Protein AF-A0A1C5S7Z3-F1 (afdb_monomer_lite)

pLDDT: mean 87.0, std 12.88, range [43.62, 97.75]

Radius of gyrat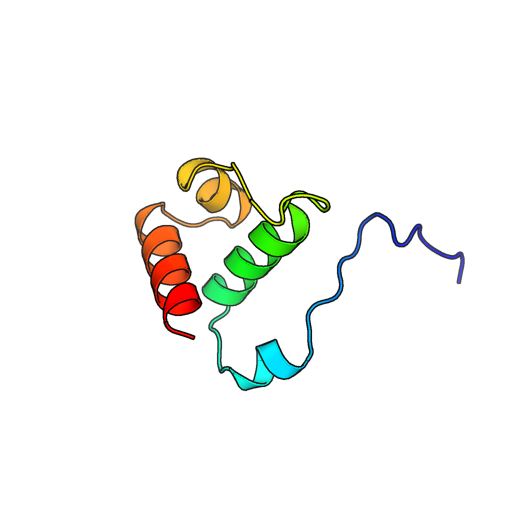ion: 13.27 Å; chains: 1; bounding box: 28×34×32 Å

Secondary structure (DSSP, 8-state):
-----GGG--PPPTHHHHTT--HHHHHHHHHHHHHS-TTT------HHHHHHHHT--HHHHHHHHHHHHT-

Sequence (71 aa):
MKYRNYRDVFFLPNELFQLGLDYGELAVYSFLKRCKNRKTHQCWHSIKTIGHAVGMSENTVRKCIRRLEER

Foldseek 3Di:
DPPDPCLPDDDDPPVVVVVVDDPQLVLLVRVLRNQQDPVPRDHPDDLVRSCVSSVHDSVSSVVSVVVVVVD

Structure (mmCIF, N/CA/C/O backbone):
data_AF-A0A1C5S7Z3-F1
#
_entry.id   AF-A0A1C5S7Z3-F1
#
loop_
_atom_site.group_PDB
_atom_site.id
_atom_site.type_symbol
_atom_site.label_atom_id
_atom_site.label_alt_id
_atom_site.label_comp_id
_atom_site.label_asym_id
_atom_site.label_entity_id
_atom_site.label_seq_id
_atom_site.pdbx_PDB_ins_code
_atom_site.Cartn_x
_atom_site.Cartn_y
_atom_site.Cartn_z
_atom_site.occupancy
_atom_site.B_iso_or_equiv
_atom_site.auth_seq_id
_atom_site.auth_comp_id
_atom_site.auth_asym_id
_atom_site.auth_atom_id
_atom_site.pdbx_PDB_model_num
ATOM 1 N N . MET A 1 1 ? 9.725 -25.146 -19.617 1.00 45.72 1 MET A N 1
ATOM 2 C CA . MET A 1 1 ? 9.406 -23.775 -19.156 1.00 45.72 1 MET A CA 1
ATOM 3 C C . MET A 1 1 ? 10.702 -22.983 -19.062 1.00 45.72 1 MET A C 1
ATOM 5 O O . MET A 1 1 ? 11.535 -23.319 -18.235 1.00 45.72 1 MET A O 1
ATOM 9 N N . LYS A 1 2 ? 10.926 -21.989 -19.933 1.00 43.62 2 LYS A N 1
ATOM 10 C CA . LYS A 1 2 ? 12.058 -21.058 -19.776 1.00 43.62 2 LYS A CA 1
ATOM 11 C C . LYS A 1 2 ? 11.841 -20.282 -18.474 1.00 43.62 2 LYS A C 1
ATOM 13 O O . LYS A 1 2 ? 10.745 -19.759 -18.286 1.00 43.62 2 LYS A O 1
ATOM 18 N N . TYR A 1 3 ? 12.845 -20.224 -17.600 1.00 49.59 3 TYR A N 1
ATOM 19 C CA . TYR A 1 3 ? 12.826 -19.389 -16.399 1.00 49.59 3 TYR A CA 1
ATOM 20 C C . TYR A 1 3 ? 12.597 -17.932 -16.827 1.00 49.59 3 TYR A C 1
ATOM 22 O O . TYR A 1 3 ? 13.534 -17.239 -17.223 1.00 49.59 3 TYR A O 1
ATOM 30 N N . ARG A 1 4 ? 11.337 -17.470 -16.813 1.00 51.91 4 ARG A N 1
ATOM 31 C CA . ARG A 1 4 ? 11.032 -16.039 -16.888 1.00 51.91 4 ARG A CA 1
ATOM 32 C C . ARG A 1 4 ? 11.788 -15.401 -15.732 1.00 51.91 4 ARG A C 1
ATOM 34 O O . ARG A 1 4 ? 11.726 -15.907 -14.614 1.00 51.91 4 ARG A O 1
ATOM 41 N N . ASN A 1 5 ? 12.547 -14.349 -16.024 1.00 53.22 5 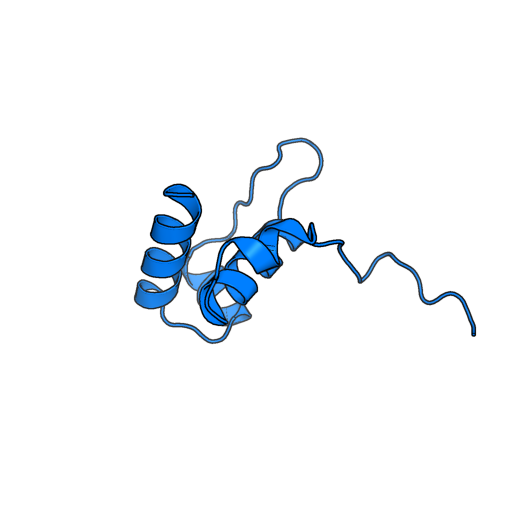ASN A N 1
ATOM 42 C CA . ASN A 1 5 ? 13.252 -13.569 -15.017 1.00 53.22 5 ASN A CA 1
ATOM 43 C C . ASN A 1 5 ? 12.296 -13.311 -13.841 1.00 53.22 5 ASN A C 1
ATOM 45 O O . ASN A 1 5 ? 11.339 -12.559 -13.985 1.00 53.22 5 ASN A O 1
ATOM 49 N N . TYR A 1 6 ? 12.576 -13.884 -12.667 1.00 56.09 6 TYR A N 1
ATOM 50 C CA . TYR A 1 6 ? 11.859 -13.612 -11.409 1.00 56.09 6 TYR A CA 1
ATOM 51 C C . TYR A 1 6 ? 11.963 -12.133 -10.965 1.00 56.09 6 TYR A C 1
ATOM 53 O O . TYR A 1 6 ? 11.563 -11.777 -9.864 1.00 56.09 6 TYR A O 1
ATOM 61 N N . ARG A 1 7 ? 12.525 -11.258 -11.809 1.00 61.00 7 ARG A N 1
ATOM 62 C CA . ARG A 1 7 ? 12.686 -9.825 -11.564 1.00 61.00 7 ARG A CA 1
ATOM 63 C C . ARG A 1 7 ? 11.349 -9.079 -11.572 1.00 61.00 7 ARG A C 1
ATOM 65 O O . ARG A 1 7 ? 11.259 -8.059 -10.899 1.00 61.00 7 ARG A O 1
ATOM 72 N N . ASP A 1 8 ? 10.338 -9.609 -12.263 1.00 72.44 8 ASP A N 1
ATOM 73 C CA . ASP A 1 8 ? 9.047 -8.930 -12.460 1.00 72.44 8 ASP A CA 1
ATOM 74 C C . ASP A 1 8 ? 7.946 -9.401 -11.496 1.00 72.44 8 ASP A C 1
ATOM 76 O O . ASP A 1 8 ? 6.818 -8.911 -11.545 1.00 72.44 8 ASP A O 1
ATOM 80 N N . VAL A 1 9 ? 8.257 -10.351 -10.612 1.00 80.12 9 VAL A N 1
ATOM 81 C CA . VAL A 1 9 ? 7.317 -10.890 -9.623 1.00 80.12 9 VAL A CA 1
ATOM 82 C C . VAL A 1 9 ? 7.789 -10.575 -8.209 1.00 80.12 9 VAL A C 1
ATOM 84 O O . VAL A 1 9 ? 8.984 -10.455 -7.937 1.00 80.12 9 VAL A O 1
ATOM 87 N N . PHE A 1 10 ? 6.843 -10.449 -7.286 1.00 83.50 10 PHE A N 1
ATOM 88 C CA . PHE A 1 10 ? 7.118 -10.320 -5.860 1.00 83.50 10 PHE A CA 1
ATOM 89 C C . PHE A 1 10 ? 6.303 -11.352 -5.091 1.00 83.50 10 PHE A C 1
ATOM 91 O O . PHE A 1 10 ? 5.188 -11.696 -5.472 1.00 83.50 10 PHE A O 1
ATOM 98 N N . PHE A 1 11 ? 6.870 -11.831 -3.988 1.00 84.06 11 PHE A N 1
ATOM 99 C CA . PHE A 1 11 ? 6.178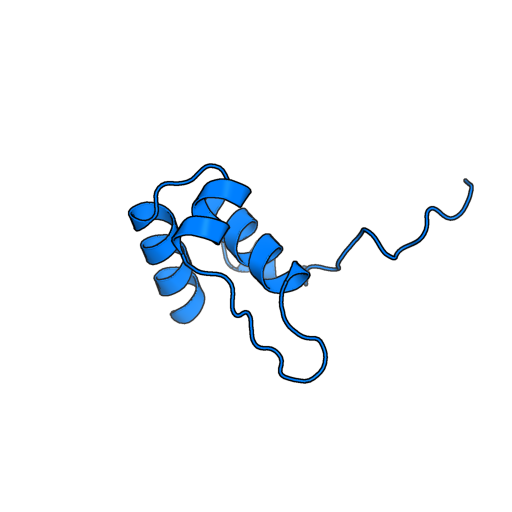 -12.745 -3.094 1.00 84.06 11 PHE A CA 1
ATOM 100 C C . PHE A 1 11 ? 5.318 -11.966 -2.101 1.00 84.06 11 PHE A C 1
ATOM 102 O O . PHE A 1 11 ? 5.778 -11.009 -1.457 1.00 84.06 11 PHE A O 1
ATOM 109 N N . LEU A 1 12 ? 4.074 -12.412 -1.976 1.00 86.19 12 LEU A N 1
ATOM 110 C CA . LEU A 1 12 ? 3.164 -12.033 -0.909 1.00 86.19 12 LEU A CA 1
ATOM 111 C C . LEU A 1 12 ? 3.132 -13.178 0.113 1.00 86.19 12 LEU A C 1
ATOM 113 O O . LEU A 1 12 ? 3.009 -14.327 -0.307 1.00 86.19 12 LEU A O 1
ATOM 117 N N . PRO A 1 13 ? 3.283 -12.894 1.418 1.00 86.12 13 PRO A N 1
ATOM 118 C CA . PRO A 1 13 ? 3.092 -13.903 2.457 1.00 86.12 13 PRO A CA 1
ATOM 119 C C . PRO A 1 13 ? 1.672 -14.476 2.377 1.00 86.12 13 PRO A C 1
ATOM 121 O O . PRO A 1 13 ? 0.724 -13.720 2.160 1.00 86.12 13 PRO A O 1
ATOM 124 N N . ASN A 1 14 ? 1.511 -15.788 2.548 1.00 86.62 14 ASN A N 1
ATOM 125 C CA . ASN A 1 14 ? 0.189 -16.425 2.476 1.00 86.62 14 ASN A CA 1
ATOM 126 C C . ASN A 1 14 ? -0.723 -15.965 3.620 1.00 86.62 14 ASN A C 1
ATOM 128 O O . ASN A 1 14 ? -1.939 -15.887 3.457 1.00 86.62 14 ASN A O 1
ATOM 132 N N . GLU A 1 15 ? -0.126 -15.594 4.749 1.00 87.12 15 GLU A N 1
ATOM 133 C CA . GLU A 1 15 ? -0.782 -15.024 5.924 1.00 87.12 15 GLU A CA 1
ATOM 134 C C . GLU A 1 15 ? -1.574 -13.761 5.561 1.00 87.12 15 GLU A C 1
ATOM 136 O O . GLU A 1 15 ? -2.610 -13.490 6.159 1.00 87.12 15 GLU A O 1
ATOM 141 N N . LEU A 1 16 ? -1.162 -13.032 4.514 1.00 86.62 16 LEU A N 1
ATOM 142 C CA . LEU A 1 16 ? -1.878 -11.861 4.005 1.00 86.62 16 LEU A CA 1
ATOM 143 C C . LEU A 1 16 ? -3.328 -12.196 3.611 1.00 86.62 16 LEU A C 1
ATOM 145 O O . LEU A 1 16 ? -4.226 -11.381 3.815 1.00 86.62 16 LEU A O 1
ATOM 149 N N . PHE A 1 17 ? -3.574 -13.402 3.088 1.00 85.44 17 PHE A N 1
ATOM 150 C CA . PHE A 1 17 ? -4.915 -13.853 2.704 1.00 85.44 17 PHE A CA 1
ATOM 151 C C . PHE A 1 17 ? -5.770 -14.269 3.906 1.00 85.44 17 PHE A C 1
ATOM 153 O O . PHE A 1 17 ? -6.994 -14.276 3.809 1.00 85.44 17 PHE A O 1
ATOM 160 N N . GLN A 1 18 ? -5.148 -14.563 5.050 1.00 89.12 18 GLN A N 1
ATOM 161 C CA . GLN A 1 18 ? -5.855 -14.856 6.300 1.00 89.12 18 GLN A CA 1
ATOM 162 C C . GLN A 1 18 ? -6.333 -13.582 7.001 1.00 89.12 18 GLN A C 1
ATOM 164 O O . GLN A 1 18 ? -7.256 -13.638 7.806 1.00 89.12 18 GLN A O 1
ATOM 169 N N . LEU A 1 19 ? -5.756 -12.423 6.660 1.00 87.81 19 LEU A N 1
ATOM 170 C CA . LEU A 1 19 ? -6.169 -11.143 7.229 1.00 87.81 19 LEU A CA 1
ATOM 171 C C . LEU A 1 19 ? -7.569 -10.718 6.750 1.00 87.81 19 LEU A C 1
ATOM 173 O O . LEU A 1 19 ? -8.161 -9.829 7.349 1.00 87.81 19 LEU A O 1
ATOM 177 N N . GLY A 1 20 ? -8.122 -11.300 5.680 1.00 88.88 20 GLY A N 1
ATOM 178 C CA . GLY A 1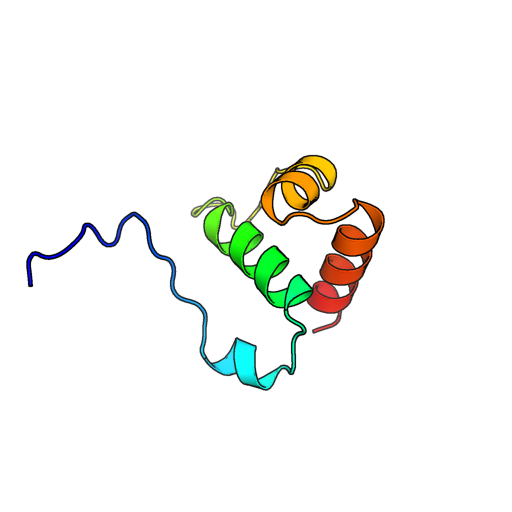 20 ? -9.418 -10.868 5.138 1.00 88.88 20 GLY A CA 1
ATOM 179 C C . GLY A 1 20 ? -9.353 -9.449 4.563 1.00 88.88 20 GLY A C 1
ATOM 180 O O . GLY A 1 20 ? -10.160 -8.590 4.915 1.00 88.88 20 GLY A O 1
ATOM 181 N N . LEU A 1 21 ? -8.318 -9.180 3.764 1.00 91.31 21 LEU A N 1
ATOM 182 C CA . LEU A 1 21 ? -8.183 -7.927 3.022 1.00 91.31 21 LEU A CA 1
ATOM 183 C C . LEU A 1 21 ? -9.134 -7.911 1.825 1.00 91.31 21 LEU A C 1
ATOM 185 O O . LEU A 1 21 ? -9.317 -8.934 1.157 1.00 91.31 21 LEU A O 1
ATOM 189 N N . ASP A 1 22 ? -9.694 -6.744 1.526 1.00 91.94 22 ASP A N 1
ATOM 190 C CA . ASP A 1 22 ? -10.451 -6.548 0.294 1.00 91.94 22 ASP A CA 1
ATOM 191 C C . ASP A 1 22 ? -9.527 -6.437 -0.937 1.00 91.94 22 ASP A C 1
ATOM 193 O O . ASP A 1 22 ? -8.297 -6.340 -0.840 1.00 91.94 22 ASP A O 1
ATOM 197 N N . TYR A 1 23 ? -10.118 -6.473 -2.137 1.00 91.31 23 TYR A N 1
ATOM 198 C CA . TYR A 1 23 ? -9.345 -6.410 -3.382 1.00 91.31 23 TYR A CA 1
ATOM 199 C C . TYR A 1 23 ? -8.510 -5.123 -3.486 1.00 91.31 23 TYR A C 1
ATOM 201 O O . TYR A 1 23 ? -7.434 -5.125 -4.090 1.00 91.31 23 TYR A O 1
ATOM 209 N N . GLY A 1 24 ? -8.998 -4.021 -2.912 1.00 93.19 24 GLY A N 1
ATOM 210 C CA . GLY A 1 24 ? -8.347 -2.728 -2.992 1.00 93.19 24 GLY A CA 1
ATOM 211 C C . GLY A 1 24 ? -7.178 -2.606 -2.033 1.00 93.19 24 GLY A C 1
ATOM 212 O O . GLY A 1 24 ? -6.108 -2.133 -2.414 1.00 93.19 24 GLY A O 1
ATOM 213 N N . GLU A 1 25 ? -7.342 -3.119 -0.823 1.00 94.25 25 GLU A N 1
ATOM 214 C CA . GLU A 1 25 ? -6.282 -3.261 0.166 1.00 94.25 25 GLU A CA 1
ATOM 215 C C . GLU A 1 25 ? -5.161 -4.157 -0.365 1.00 94.25 25 GLU A C 1
ATOM 217 O O . GLU A 1 25 ? -3.990 -3.781 -0.287 1.00 94.25 25 GLU A O 1
ATOM 222 N N . LEU A 1 26 ? -5.498 -5.284 -1.002 1.00 94.25 26 LEU A N 1
ATOM 223 C CA . LEU A 1 26 ? -4.515 -6.151 -1.659 1.00 94.25 26 LEU A CA 1
ATOM 224 C C . LEU A 1 26 ? -3.785 -5.446 -2.808 1.00 94.25 26 LEU A C 1
ATOM 226 O O . LEU A 1 26 ? -2.566 -5.595 -2.936 1.00 94.25 26 LEU A O 1
ATOM 230 N N . ALA A 1 27 ? -4.490 -4.667 -3.631 1.00 94.62 27 ALA A N 1
ATOM 231 C CA . ALA A 1 27 ? -3.881 -3.913 -4.727 1.00 94.62 27 ALA A CA 1
ATOM 232 C C . ALA A 1 27 ? -2.912 -2.835 -4.212 1.00 94.62 27 ALA A C 1
ATOM 234 O O . ALA A 1 27 ? -1.778 -2.730 -4.693 1.00 94.62 27 ALA A O 1
ATOM 235 N N . VAL A 1 28 ? -3.320 -2.075 -3.191 1.00 95.25 28 VAL A N 1
ATOM 236 C CA . VAL A 1 28 ? -2.481 -1.057 -2.543 1.00 95.25 28 VAL A CA 1
ATOM 237 C C . VAL A 1 28 ? -1.275 -1.707 -1.862 1.00 95.25 28 VAL A C 1
ATOM 239 O O . VAL A 1 28 ? -0.143 -1.284 -2.103 1.00 95.25 28 VAL A O 1
ATOM 242 N N . TYR A 1 29 ? -1.474 -2.778 -1.089 1.00 93.19 29 TYR A N 1
ATOM 243 C CA . TYR A 1 29 ? -0.387 -3.519 -0.444 1.00 93.19 29 TYR A CA 1
ATOM 244 C C . TYR A 1 29 ? 0.621 -4.049 -1.468 1.00 93.19 29 TYR A C 1
ATOM 246 O O . TYR A 1 29 ? 1.832 -3.888 -1.309 1.00 93.19 29 TYR A O 1
ATOM 254 N N . SER A 1 30 ? 0.128 -4.633 -2.559 1.00 92.38 30 SER A N 1
ATOM 255 C CA . SER A 1 30 ? 0.946 -5.140 -3.663 1.00 92.38 30 SER A CA 1
ATOM 256 C C . SER A 1 30 ? 1.798 -4.040 -4.296 1.00 92.38 30 SER A C 1
ATOM 258 O O . SER A 1 30 ? 3.000 -4.225 -4.510 1.00 92.38 30 SER A O 1
ATOM 260 N N . PHE A 1 31 ? 1.211 -2.863 -4.536 1.00 93.19 31 PHE A N 1
ATOM 261 C CA . PHE A 1 31 ? 1.949 -1.706 -5.037 1.00 93.19 31 PHE A CA 1
ATOM 262 C C . PHE A 1 31 ? 3.051 -1.281 -4.060 1.00 93.19 31 PHE A C 1
ATOM 264 O O . PHE A 1 31 ? 4.203 -1.117 -4.468 1.00 93.19 31 PHE A O 1
ATOM 271 N N . LEU A 1 32 ? 2.731 -1.147 -2.770 1.00 91.69 32 LEU A N 1
ATOM 272 C CA . LEU A 1 32 ? 3.702 -0.776 -1.737 1.00 91.69 32 LEU A CA 1
ATOM 273 C C . LEU A 1 32 ? 4.835 -1.804 -1.638 1.00 91.69 32 LEU A C 1
ATOM 275 O O . LEU A 1 32 ? 6.007 -1.431 -1.602 1.00 91.69 32 LEU A O 1
ATOM 279 N N . LYS A 1 33 ? 4.514 -3.101 -1.672 1.00 90.38 33 LYS A N 1
ATOM 280 C CA . LYS A 1 33 ? 5.495 -4.193 -1.640 1.00 90.38 33 LYS A CA 1
ATOM 281 C C . LYS A 1 33 ? 6.446 -4.148 -2.834 1.00 90.38 33 LYS A C 1
ATOM 283 O O . LYS A 1 33 ? 7.640 -4.385 -2.646 1.00 90.38 33 LYS A O 1
ATOM 288 N N . ARG A 1 34 ? 5.933 -3.842 -4.029 1.00 88.62 34 ARG A N 1
ATOM 289 C CA . ARG A 1 34 ? 6.726 -3.690 -5.258 1.00 88.62 34 ARG A CA 1
ATOM 290 C C . ARG A 1 34 ? 7.626 -2.454 -5.210 1.00 88.62 34 ARG A C 1
ATOM 292 O O . ARG A 1 34 ? 8.775 -2.519 -5.634 1.00 88.62 34 ARG A O 1
ATOM 299 N N . CYS A 1 35 ? 7.095 -1.339 -4.717 1.00 88.50 35 CYS A N 1
ATOM 300 C CA . CYS A 1 35 ? 7.733 -0.025 -4.799 1.00 88.50 35 CYS A CA 1
ATOM 301 C C . CYS A 1 35 ? 8.593 0.334 -3.579 1.00 88.50 35 CYS A C 1
ATOM 303 O O . CYS A 1 35 ? 9.303 1.341 -3.624 1.00 88.50 35 CYS A O 1
ATOM 305 N N . LYS A 1 36 ? 8.542 -0.448 -2.492 1.00 88.62 36 LYS A N 1
ATOM 306 C CA . LYS A 1 36 ? 9.377 -0.192 -1.316 1.00 88.62 36 LYS A CA 1
ATOM 307 C C . LYS A 1 36 ? 10.856 -0.312 -1.667 1.00 88.62 36 LYS A C 1
ATOM 309 O O . LYS A 1 36 ? 11.293 -1.252 -2.338 1.00 88.62 36 LYS A O 1
ATOM 314 N N . ASN A 1 37 ? 11.649 0.611 -1.146 1.00 85.75 37 ASN A N 1
ATOM 315 C CA . ASN A 1 37 ? 13.094 0.513 -1.218 1.00 85.75 37 ASN A CA 1
ATOM 316 C C . ASN A 1 37 ? 13.552 -0.729 -0.437 1.00 85.75 37 ASN A C 1
ATOM 318 O O . ASN A 1 37 ? 13.178 -0.923 0.718 1.00 85.75 37 ASN A O 1
ATOM 322 N N . ARG A 1 38 ? 14.380 -1.572 -1.061 1.00 79.31 38 ARG A N 1
ATOM 323 C CA . ARG A 1 38 ? 14.876 -2.808 -0.437 1.00 79.31 38 ARG A CA 1
ATOM 324 C C . ARG A 1 38 ? 15.765 -2.557 0.783 1.00 79.31 38 ARG A C 1
ATOM 326 O O . ARG A 1 38 ? 15.840 -3.430 1.632 1.00 79.31 38 ARG A O 1
ATOM 333 N N . LYS A 1 39 ? 16.436 -1.402 0.851 1.00 84.69 39 LYS A N 1
ATOM 334 C CA . LYS A 1 39 ? 17.329 -1.027 1.956 1.00 84.69 39 LYS A CA 1
ATOM 335 C C . LYS A 1 39 ? 16.581 -0.337 3.094 1.00 84.69 39 LYS A C 1
ATOM 337 O O . LYS A 1 39 ? 16.794 -0.676 4.246 1.00 84.69 39 LYS A O 1
ATOM 342 N N . THR A 1 40 ? 15.719 0.631 2.776 1.00 87.88 40 THR A N 1
ATOM 343 C CA . THR A 1 40 ? 15.056 1.463 3.800 1.00 87.88 40 THR A CA 1
ATOM 344 C C . THR A 1 40 ? 13.647 0.998 4.152 1.00 87.88 40 THR A C 1
ATOM 346 O O . THR A 1 40 ? 13.041 1.548 5.061 1.00 87.88 40 THR A O 1
ATOM 349 N N . HIS A 1 41 ? 13.098 0.020 3.423 1.00 83.81 41 HIS A N 1
ATOM 350 C CA . HIS A 1 41 ? 11.718 -0.461 3.556 1.00 83.81 41 HIS A CA 1
ATOM 351 C C . HIS A 1 41 ? 10.627 0.609 3.361 1.00 83.81 41 HIS A C 1
ATOM 353 O O . HIS A 1 41 ? 9.451 0.325 3.569 1.00 83.81 41 HIS A O 1
ATOM 359 N N . GLN A 1 42 ? 10.987 1.804 2.888 1.00 85.44 42 GLN A N 1
ATOM 360 C CA . GLN A 1 42 ? 10.066 2.920 2.676 1.00 85.44 42 GLN A CA 1
ATOM 361 C C . GLN A 1 42 ? 9.588 2.996 1.225 1.00 85.44 42 GLN A C 1
ATOM 363 O O . GLN A 1 42 ? 10.328 2.673 0.291 1.00 85.44 42 GLN A O 1
ATOM 368 N N . CYS A 1 43 ? 8.354 3.461 1.035 1.00 87.00 43 CYS A N 1
ATOM 369 C CA . CYS A 1 43 ? 7.797 3.821 -0.264 1.00 87.00 43 CYS A CA 1
ATOM 370 C C . CYS A 1 43 ? 7.550 5.333 -0.295 1.00 87.00 43 CYS A C 1
ATOM 372 O O . CYS A 1 43 ? 6.879 5.861 0.583 1.00 87.00 43 CYS A O 1
ATOM 374 N N . TRP A 1 44 ? 8.071 6.014 -1.316 1.00 87.25 44 TRP A N 1
ATOM 375 C CA . TRP A 1 44 ? 8.007 7.477 -1.444 1.00 87.25 44 TRP A CA 1
ATOM 376 C C . TRP A 1 44 ? 6.979 7.958 -2.477 1.00 87.25 44 TRP A C 1
ATOM 378 O O . TRP A 1 44 ? 6.943 9.133 -2.831 1.00 87.25 44 TRP A O 1
ATOM 388 N N . HIS A 1 45 ? 6.157 7.046 -2.999 1.00 92.75 45 HIS A N 1
ATOM 389 C CA . HIS A 1 45 ? 5.125 7.397 -3.968 1.00 92.75 45 HIS A CA 1
ATOM 390 C C . HIS A 1 45 ? 3.976 8.130 -3.276 1.00 92.75 45 HIS A C 1
ATOM 392 O O . HIS A 1 45 ? 3.494 7.700 -2.230 1.00 92.75 45 HIS A O 1
ATOM 398 N N . SER A 1 46 ? 3.506 9.215 -3.892 1.00 94.81 46 SER A N 1
ATOM 399 C CA . SER A 1 46 ? 2.344 9.951 -3.390 1.00 94.81 46 SER A CA 1
ATOM 400 C C . SER A 1 46 ? 1.068 9.102 -3.450 1.00 94.81 46 SER A C 1
ATOM 402 O O . SER A 1 46 ? 0.937 8.224 -4.307 1.00 94.81 46 SER A O 1
ATOM 404 N N . ILE A 1 47 ? 0.083 9.416 -2.599 1.00 95.00 47 ILE A N 1
ATOM 405 C CA . ILE A 1 47 ? -1.249 8.781 -2.624 1.00 95.00 47 ILE A CA 1
ATOM 406 C C . ILE A 1 47 ? -1.881 8.882 -4.020 1.00 95.00 47 ILE A C 1
ATOM 408 O O . ILE A 1 47 ? -2.462 7.913 -4.503 1.00 95.00 47 ILE A O 1
ATOM 412 N N . LYS A 1 48 ? -1.701 10.019 -4.699 1.00 96.75 48 LYS A N 1
ATOM 413 C CA . LYS A 1 48 ? -2.148 10.234 -6.078 1.00 96.75 48 LYS A CA 1
ATOM 414 C C . LYS A 1 48 ? -1.513 9.248 -7.056 1.00 96.75 48 LYS A C 1
ATOM 416 O O . LYS A 1 48 ? -2.213 8.643 -7.863 1.00 96.75 48 LYS A O 1
ATOM 421 N N . THR A 1 49 ? -0.197 9.053 -6.970 1.00 96.75 49 THR A N 1
ATOM 422 C CA . THR A 1 49 ? 0.522 8.096 -7.823 1.00 96.75 49 THR A CA 1
ATOM 423 C C . THR A 1 49 ? 0.054 6.666 -7.577 1.00 96.75 49 THR A C 1
ATOM 425 O O . THR A 1 49 ? -0.136 5.913 -8.531 1.00 96.75 49 THR A O 1
ATOM 428 N N . ILE A 1 50 ? -0.163 6.300 -6.311 1.00 95.94 50 ILE A N 1
ATOM 429 C CA . ILE A 1 50 ? -0.694 4.984 -5.945 1.00 95.94 50 ILE A CA 1
ATOM 430 C C . ILE A 1 50 ? -2.090 4.814 -6.546 1.00 95.94 50 ILE A C 1
ATOM 432 O O . ILE A 1 50 ? -2.317 3.842 -7.256 1.00 95.94 50 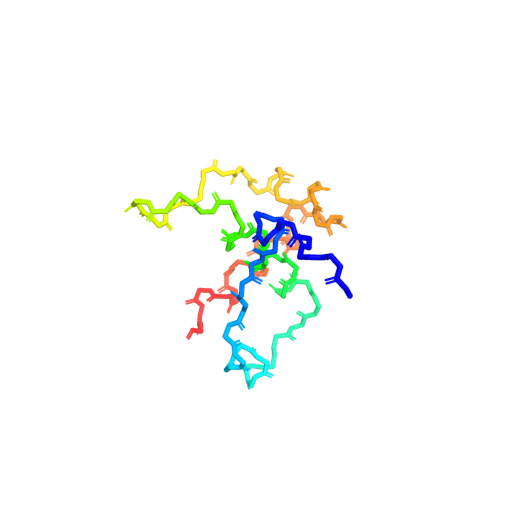ILE A O 1
ATOM 436 N N . GLY A 1 51 ? -2.987 5.782 -6.336 1.00 96.81 51 GLY A N 1
ATOM 437 C CA . GLY A 1 51 ? -4.358 5.756 -6.851 1.00 96.81 51 GLY A CA 1
ATOM 438 C C . GLY A 1 51 ? -4.420 5.603 -8.362 1.00 96.81 51 GLY A C 1
ATOM 439 O O . GLY A 1 51 ? -5.127 4.731 -8.856 1.00 96.81 51 GLY A O 1
ATOM 440 N N . HIS A 1 52 ? -3.596 6.350 -9.095 1.00 96.94 52 HIS A N 1
ATOM 441 C CA . HIS A 1 52 ? -3.479 6.186 -10.542 1.00 96.94 52 HIS A CA 1
ATOM 442 C C . HIS A 1 52 ? -3.020 4.771 -10.934 1.00 96.94 52 HIS A C 1
ATOM 444 O O . HIS A 1 52 ? -3.552 4.185 -11.871 1.00 96.94 52 HIS A O 1
ATOM 450 N N . ALA A 1 53 ? -2.051 4.199 -10.215 1.00 95.31 53 ALA A N 1
ATOM 451 C CA . ALA A 1 53 ? -1.528 2.870 -10.520 1.00 95.31 53 ALA A CA 1
ATOM 452 C C . ALA A 1 53 ? -2.512 1.730 -10.210 1.00 95.31 53 ALA A C 1
ATOM 454 O O . ALA A 1 53 ? -2.470 0.707 -10.889 1.00 95.31 53 ALA A O 1
ATOM 455 N N . VAL A 1 54 ? -3.365 1.889 -9.193 1.00 95.81 54 VAL A N 1
ATOM 456 C CA . VAL A 1 54 ? -4.344 0.865 -8.779 1.00 95.81 54 VAL A CA 1
ATOM 457 C C . VAL A 1 54 ? -5.776 1.159 -9.248 1.00 95.81 54 VAL A C 1
ATOM 459 O O . VAL A 1 54 ? -6.685 0.405 -8.920 1.00 95.81 54 VAL A O 1
ATOM 462 N N . GLY A 1 55 ? -5.995 2.239 -10.007 1.00 96.50 55 GLY A N 1
ATOM 463 C CA . GLY A 1 55 ? -7.316 2.628 -10.516 1.00 96.50 55 GLY A CA 1
ATOM 464 C C . GLY A 1 55 ? -8.281 3.136 -9.439 1.00 96.50 55 GLY A C 1
ATOM 465 O O . GLY A 1 55 ? -9.486 2.924 -9.538 1.00 96.50 55 GLY A O 1
ATOM 466 N N . MET A 1 56 ? -7.768 3.785 -8.391 1.00 97.25 56 MET A N 1
ATOM 467 C CA . MET A 1 56 ? -8.550 4.240 -7.237 1.00 97.25 56 MET A CA 1
ATOM 468 C C . MET A 1 56 ? -8.451 5.742 -7.008 1.00 97.25 56 MET A C 1
ATOM 470 O O . MET A 1 56 ? -7.429 6.375 -7.273 1.00 97.25 56 MET A O 1
ATOM 474 N N . SER A 1 57 ? -9.510 6.305 -6.420 1.00 97.12 57 SER A N 1
ATOM 475 C CA . SER A 1 57 ? -9.471 7.676 -5.913 1.00 97.12 57 SER A CA 1
ATOM 476 C C . SER A 1 57 ? -8.480 7.804 -4.754 1.00 97.12 57 SER A C 1
ATOM 478 O O . SER A 1 57 ? -8.289 6.867 -3.973 1.00 97.12 57 SER A O 1
ATOM 480 N N . GLU A 1 58 ? -7.908 8.994 -4.575 1.00 97.75 58 GLU A N 1
ATOM 481 C CA . GLU A 1 58 ? -7.003 9.275 -3.453 1.00 97.75 58 GLU A CA 1
ATOM 482 C C . GLU A 1 58 ? -7.658 9.007 -2.087 1.00 97.75 58 GLU A C 1
ATOM 484 O O . GLU A 1 58 ? -7.003 8.543 -1.153 1.00 97.75 58 GLU A O 1
ATOM 489 N N . ASN A 1 59 ? -8.968 9.245 -1.969 1.00 97.38 59 ASN A N 1
ATOM 490 C CA . ASN A 1 59 ? -9.727 8.964 -0.751 1.00 97.38 59 ASN A CA 1
ATOM 491 C C . ASN A 1 59 ? -9.830 7.466 -0.465 1.00 97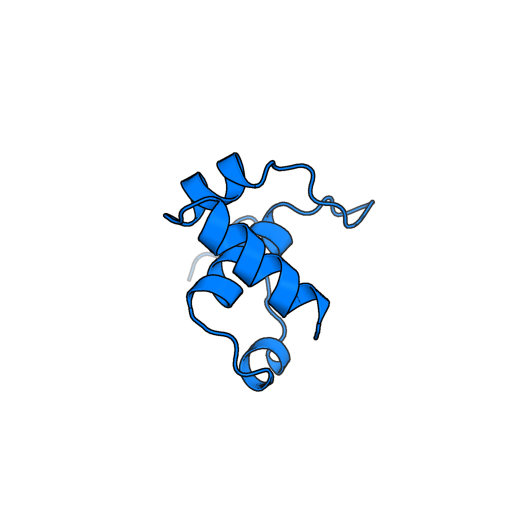.38 59 ASN A C 1
ATOM 493 O O . ASN A 1 59 ? -9.689 7.059 0.689 1.00 97.38 59 ASN A O 1
ATOM 497 N N . THR A 1 60 ? -10.051 6.654 -1.498 1.00 96.69 60 THR A N 1
ATOM 498 C CA . THR A 1 60 ? -10.079 5.193 -1.371 1.00 96.69 60 THR A CA 1
ATOM 499 C C . THR A 1 60 ? -8.711 4.675 -0.951 1.00 96.69 60 THR A C 1
ATOM 501 O O . THR A 1 60 ? -8.620 3.955 0.037 1.00 96.69 60 THR A O 1
ATOM 504 N N . VAL A 1 61 ? -7.637 5.126 -1.609 1.00 97.12 61 VAL A N 1
ATOM 505 C CA . VAL A 1 61 ? -6.265 4.732 -1.250 1.00 97.12 61 VAL A CA 1
ATOM 506 C C . VAL A 1 61 ? -5.943 5.097 0.197 1.00 97.12 61 VAL A C 1
ATOM 508 O O . VAL A 1 61 ? -5.410 4.268 0.927 1.00 97.12 61 VAL A O 1
ATOM 511 N N . ARG A 1 62 ? -6.312 6.300 0.656 1.00 96.19 62 ARG A N 1
ATOM 512 C CA . ARG A 1 62 ? -6.097 6.715 2.051 1.00 96.19 62 ARG A CA 1
ATOM 513 C C . ARG A 1 62 ? -6.841 5.819 3.044 1.00 96.19 62 ARG A C 1
ATOM 515 O O . ARG A 1 62 ? -6.287 5.499 4.090 1.00 96.19 62 ARG A O 1
ATOM 522 N N . LYS A 1 63 ? -8.076 5.412 2.729 1.00 96.12 63 LYS A N 1
ATOM 523 C CA . LYS A 1 63 ? -8.835 4.458 3.554 1.00 96.12 63 LYS A CA 1
ATOM 524 C C . LYS A 1 63 ? -8.154 3.089 3.592 1.00 96.12 63 LYS A C 1
ATOM 526 O O . LYS A 1 63 ? -7.999 2.547 4.678 1.00 96.12 63 LYS A O 1
ATOM 531 N N . CYS A 1 64 ? -7.709 2.572 2.445 1.00 95.56 64 CYS A N 1
ATOM 532 C CA . CYS A 1 64 ? -6.981 1.304 2.374 1.00 95.56 64 CYS A CA 1
ATOM 533 C C . CYS A 1 64 ? -5.681 1.353 3.188 1.00 95.56 64 CYS A C 1
ATOM 535 O O . CYS A 1 64 ? -5.427 0.440 3.960 1.00 95.56 64 CYS A O 1
ATOM 537 N N . ILE A 1 65 ? -4.888 2.426 3.069 1.00 94.38 65 ILE A N 1
ATOM 538 C CA . ILE A 1 65 ? -3.644 2.586 3.843 1.00 94.38 65 ILE A CA 1
ATOM 539 C C . ILE A 1 65 ? -3.934 2.565 5.346 1.00 94.38 65 ILE A C 1
ATOM 541 O O . ILE A 1 65 ? -3.316 1.781 6.050 1.00 94.38 65 ILE A O 1
ATOM 545 N N . ARG A 1 66 ? -4.915 3.342 5.825 1.00 94.50 66 ARG A N 1
ATOM 546 C CA . ARG A 1 66 ? -5.278 3.359 7.255 1.00 94.50 66 ARG A CA 1
ATOM 547 C C . ARG A 1 66 ? -5.657 1.975 7.777 1.00 94.50 66 ARG A C 1
ATOM 549 O O . ARG A 1 66 ? -5.179 1.560 8.819 1.00 94.50 66 ARG A O 1
ATOM 556 N N . ARG A 1 67 ? -6.466 1.231 7.022 1.00 92.44 67 ARG A N 1
ATOM 557 C CA . ARG A 1 67 ? -6.857 -0.133 7.405 1.00 92.44 67 ARG A CA 1
ATOM 558 C C . ARG A 1 67 ? -5.694 -1.122 7.385 1.00 92.44 67 ARG A C 1
ATOM 560 O O . ARG A 1 67 ? -5.706 -2.076 8.152 1.00 92.44 67 ARG A O 1
ATOM 567 N N . LEU A 1 68 ? -4.719 -0.922 6.498 1.00 91.50 68 LEU A N 1
ATOM 568 C CA . LEU A 1 68 ? -3.488 -1.712 6.473 1.00 91.50 68 LEU A CA 1
ATOM 569 C C . LEU A 1 68 ? -2.560 -1.370 7.649 1.00 91.50 68 LEU A C 1
ATOM 571 O O . LEU A 1 68 ? -1.826 -2.244 8.079 1.00 91.50 68 LEU A O 1
ATOM 575 N N . GLU A 1 69 ? -2.577 -0.131 8.150 1.00 91.00 69 GLU A N 1
ATOM 576 C CA . GLU A 1 69 ? -1.811 0.297 9.334 1.00 91.00 69 GLU A CA 1
ATOM 577 C C . GLU A 1 69 ? -2.413 -0.218 10.652 1.00 91.00 69 GLU A C 1
ATOM 579 O O . GLU A 1 69 ? -1.689 -0.412 11.623 1.00 91.00 69 GLU A O 1
ATOM 584 N N . GLU A 1 70 ? -3.726 -0.448 10.692 1.00 88.25 70 GLU A N 1
ATOM 585 C CA . GLU A 1 70 ? -4.452 -0.986 11.855 1.00 88.25 70 GLU A CA 1
ATOM 586 C C . GLU A 1 70 ? -4.292 -2.513 12.040 1.00 88.25 70 GLU A C 1
ATOM 588 O O . GLU A 1 70 ? -4.874 -3.075 12.969 1.00 88.25 70 GLU A O 1
ATOM 593 N N . ARG A 1 71 ? -3.535 -3.192 11.167 1.00 81.62 71 ARG A N 1
ATOM 594 C CA . ARG A 1 71 ? -3.351 -4.654 11.142 1.00 81.62 71 ARG A CA 1
ATOM 595 C C . ARG A 1 71 ? -1.888 -5.045 11.308 1.00 81.62 71 ARG A C 1
ATOM 597 O O . ARG A 1 71 ? -1.646 -6.032 12.034 1.00 81.62 71 ARG A O 1
#